Protein AF-A0A2E7I1Q5-F1 (afdb_monomer)

Secondary structure (DSSP, 8-state):
------EEEE-HHHHH-TTPPPSSSEEEE-TTS-EEEE--S-HHHHHHHHHHHT-TTS-PPEESSPPPP-S-------------

Foldseek 3Di:
DPDPWDKDKAAPVLVPDPPRDDPAFKWKQDPVRIIIHTHDPDLVSVQVVCCVPVNHPPIHIDTPDDDDDPDPPDPDDDPPPPDD

Solvent-accessible surface area (backbone atoms only — not comparable to full-atom values): 5579 Å² total; per-residue (Å²): 131,87,72,84,71,52,70,49,81,39,49,54,69,61,66,68,41,93,83,56,73,77,92,35,52,30,30,36,72,49,97,88,58,31,37,42,26,38,62,57,94,47,70,68,61,50,41,55,50,44,30,69,76,74,37,72,86,72,72,71,75,42,64,78,57,90,73,83,77,82,87,72,87,62,88,77,80,75,81,76,74,88,78,134

Radius of gyration: 18.51 Å; Cα contacts (8 Å, |Δi|>4): 94; chains: 1; bounding box: 61×32×33 Å

Structure (mmCIF, N/CA/C/O backbone):
data_AF-A0A2E7I1Q5-F1
#
_entry.id   AF-A0A2E7I1Q5-F1
#
loop_
_atom_site.group_PDB
_atom_site.id
_atom_site.type_symbol
_atom_site.label_atom_id
_atom_site.label_alt_id
_atom_site.label_comp_id
_atom_site.label_asym_id
_atom_site.label_entity_id
_atom_site.label_seq_id
_atom_site.pdbx_PDB_ins_code
_atom_site.Cartn_x
_atom_site.Cartn_y
_atom_site.Cartn_z
_atom_site.occupancy
_atom_site.B_iso_or_equiv
_atom_site.auth_seq_id
_atom_site.auth_comp_id
_atom_site.auth_asym_id
_atom_site.auth_atom_id
_atom_site.pdbx_PDB_model_num
ATOM 1 N N . MET A 1 1 ? -6.536 4.684 -21.576 1.00 37.12 1 MET A N 1
ATOM 2 C CA . MET A 1 1 ? -7.749 4.255 -20.850 1.00 37.12 1 MET A CA 1
ATOM 3 C C . MET A 1 1 ? -7.297 3.771 -19.478 1.00 37.12 1 MET A C 1
ATOM 5 O O . MET A 1 1 ? -6.534 2.814 -19.428 1.00 37.12 1 MET A O 1
ATOM 9 N N . MET A 1 2 ? -7.601 4.500 -18.395 1.00 48.84 2 MET A N 1
ATOM 10 C CA . MET A 1 2 ? -7.260 4.049 -17.037 1.00 48.84 2 MET A CA 1
ATOM 11 C C . MET A 1 2 ? -8.143 2.842 -16.737 1.00 48.84 2 MET A C 1
ATOM 13 O O . MET A 1 2 ? -9.342 2.992 -16.541 1.00 48.84 2 MET A O 1
ATOM 17 N N . SER A 1 3 ? -7.564 1.648 -16.798 1.00 55.66 3 SER A N 1
ATOM 18 C CA . SER A 1 3 ? -8.221 0.415 -16.379 1.00 55.66 3 SER A CA 1
ATOM 19 C C . SER A 1 3 ? -8.691 0.569 -14.934 1.00 55.66 3 SER A C 1
ATOM 21 O O . SER A 1 3 ? -7.890 0.964 -14.085 1.00 55.66 3 SER A O 1
ATOM 23 N N . GLU A 1 4 ? -9.971 0.292 -14.690 1.00 66.38 4 GLU A N 1
ATOM 24 C CA . GLU A 1 4 ? -10.614 0.367 -13.378 1.00 66.38 4 GLU A CA 1
ATOM 25 C C . GLU A 1 4 ? -9.777 -0.400 -12.354 1.00 66.38 4 GLU A C 1
ATOM 27 O O . GLU A 1 4 ? -9.604 -1.620 -12.430 1.00 66.38 4 GLU A O 1
ATOM 32 N N . VAL A 1 5 ? -9.169 0.344 -11.434 1.00 76.12 5 VAL A N 1
ATOM 33 C CA . VAL A 1 5 ? -8.319 -0.239 -10.407 1.00 76.12 5 VAL A CA 1
ATOM 34 C C . VAL A 1 5 ? -9.238 -0.852 -9.365 1.00 76.12 5 VAL A C 1
ATOM 36 O O . VAL A 1 5 ? -9.931 -0.138 -8.648 1.00 76.12 5 VAL A O 1
ATOM 39 N N . ARG A 1 6 ? -9.253 -2.184 -9.291 1.00 83.75 6 ARG A N 1
ATOM 40 C CA . ARG A 1 6 ? -9.989 -2.891 -8.242 1.00 83.75 6 ARG A CA 1
ATOM 41 C C . ARG A 1 6 ? -9.333 -2.598 -6.896 1.00 83.75 6 ARG A C 1
ATOM 43 O O . ARG A 1 6 ? -8.109 -2.712 -6.762 1.00 83.75 6 ARG A O 1
ATOM 50 N N . THR A 1 7 ? -10.142 -2.249 -5.906 1.00 86.56 7 THR A N 1
ATOM 51 C CA . THR 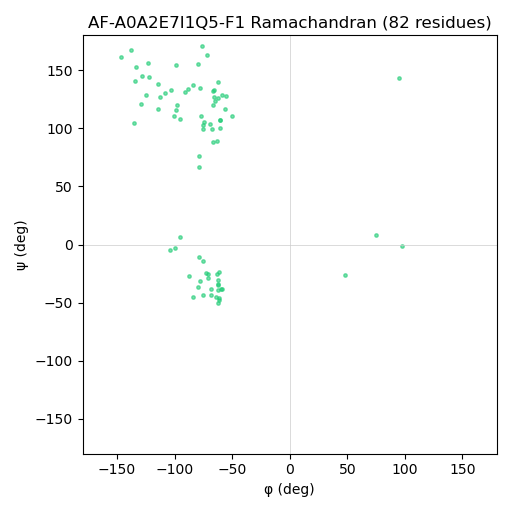A 1 7 ? -9.703 -2.049 -4.526 1.00 86.56 7 THR A CA 1
ATOM 52 C C . THR A 1 7 ? -10.472 -2.964 -3.591 1.00 86.56 7 THR A C 1
ATOM 54 O O . THR A 1 7 ? -11.640 -3.273 -3.813 1.00 86.56 7 THR A O 1
ATOM 57 N N . THR A 1 8 ? -9.785 -3.451 -2.567 1.00 88.88 8 THR A N 1
ATOM 58 C CA . THR A 1 8 ? -10.358 -4.309 -1.527 1.00 88.88 8 THR A CA 1
ATOM 59 C C . THR A 1 8 ? -9.990 -3.712 -0.182 1.00 88.88 8 THR A C 1
ATOM 61 O O . THR A 1 8 ? -8.804 -3.529 0.097 1.00 88.88 8 THR A O 1
ATOM 64 N N . VAL A 1 9 ? -10.995 -3.376 0.620 1.00 88.50 9 VAL A N 1
ATOM 65 C CA . VAL A 1 9 ? -10.805 -2.877 1.984 1.00 88.50 9 VAL A CA 1
ATOM 66 C C . VAL A 1 9 ? -10.822 -4.075 2.921 1.00 88.50 9 VAL A C 1
ATOM 68 O O . VAL A 1 9 ? -11.695 -4.928 2.802 1.00 88.50 9 VAL A O 1
ATOM 71 N N . VAL A 1 10 ? -9.828 -4.145 3.794 1.00 88.44 10 VAL A N 1
ATOM 72 C CA . VAL A 1 10 ? -9.651 -5.192 4.798 1.00 88.44 10 VAL A CA 1
ATOM 73 C C . VAL A 1 10 ? -9.551 -4.499 6.145 1.00 88.44 10 VAL A C 1
ATOM 75 O O . VAL A 1 10 ? -8.774 -3.553 6.303 1.00 88.44 10 VAL A O 1
ATOM 78 N N . THR A 1 11 ? -10.346 -4.941 7.107 1.00 88.12 11 THR A N 1
ATOM 79 C CA . THR A 1 11 ? -10.327 -4.390 8.464 1.00 88.12 11 THR A CA 1
ATOM 80 C C . THR A 1 11 ? -9.056 -4.802 9.210 1.00 88.12 11 THR A C 1
ATOM 82 O O . THR A 1 11 ? -8.340 -5.724 8.813 1.00 88.12 11 THR A O 1
ATOM 85 N N . PHE A 1 12 ? -8.737 -4.110 10.305 1.00 83.81 12 PHE A N 1
ATOM 86 C CA . PHE A 1 12 ? -7.581 -4.476 11.129 1.00 83.81 12 PHE A CA 1
ATOM 87 C C . PHE A 1 12 ? -7.681 -5.912 11.670 1.00 83.81 12 PHE A C 1
ATOM 89 O O . PHE A 1 12 ? -6.674 -6.615 11.703 1.00 83.81 12 PHE A O 1
ATOM 96 N N . GLU A 1 13 ? -8.883 -6.348 12.053 1.00 83.00 13 GLU A N 1
ATOM 97 C CA . GLU A 1 13 ? -9.128 -7.688 12.594 1.00 83.00 13 GLU A CA 1
ATOM 98 C C . GLU A 1 13 ? -8.799 -8.765 11.557 1.00 83.00 13 GLU A C 1
ATOM 100 O O . GLU A 1 13 ? -7.967 -9.631 11.818 1.00 83.00 13 GLU A O 1
ATOM 105 N N . GLU A 1 14 ? -9.328 -8.626 10.339 1.00 81.75 14 GLU A N 1
ATOM 106 C CA . GLU A 1 14 ? -9.055 -9.545 9.227 1.00 81.75 14 GLU A CA 1
ATOM 107 C C . GLU A 1 14 ? -7.574 -9.554 8.824 1.00 81.75 14 GLU A C 1
ATOM 109 O O . GLU A 1 14 ? -7.032 -10.590 8.449 1.00 81.75 14 GLU A O 1
ATOM 114 N N . PHE A 1 15 ? -6.889 -8.408 8.905 1.00 79.75 15 PHE A N 1
ATOM 115 C CA . PHE A 1 15 ? -5.451 -8.340 8.637 1.00 79.75 15 PHE A CA 1
ATOM 116 C C . PHE A 1 15 ? -4.613 -9.010 9.739 1.00 79.75 15 PHE A C 1
ATOM 118 O O . PHE A 1 15 ? -3.510 -9.486 9.469 1.00 79.75 15 PHE A O 1
ATOM 125 N N . SER A 1 16 ? -5.107 -9.021 10.980 1.00 82.06 16 SER A N 1
ATOM 126 C CA . SER A 1 16 ? -4.405 -9.592 12.134 1.00 82.06 16 SER A CA 1
ATOM 127 C C . SER A 1 16 ? -4.479 -11.121 12.212 1.00 82.06 16 SER A C 1
ATOM 129 O O . SER A 1 16 ? -3.726 -11.731 12.976 1.00 82.06 16 SER A O 1
ATOM 131 N N . ASP A 1 17 ? -5.330 -11.746 11.397 1.00 88.06 17 ASP A N 1
ATOM 132 C CA . ASP A 1 17 ? -5.460 -13.195 11.339 1.00 88.06 17 ASP A CA 1
ATOM 133 C C . ASP A 1 17 ? -4.192 -13.870 10.800 1.00 88.06 17 ASP A C 1
ATOM 135 O O . ASP A 1 17 ? -3.661 -13.542 9.740 1.00 88.06 17 ASP A O 1
ATOM 139 N N . TYR A 1 18 ? -3.739 -14.918 11.493 1.00 76.19 18 TYR A N 1
ATOM 140 C CA . TYR A 1 18 ? -2.547 -15.684 11.104 1.00 76.19 18 TYR A CA 1
ATOM 141 C C . TYR A 1 18 ? -2.661 -16.371 9.733 1.00 76.19 18 TYR A C 1
ATOM 143 O O . TYR A 1 18 ? -1.643 -16.683 9.117 1.00 76.19 18 TYR A O 1
ATOM 151 N N . GLN A 1 19 ? -3.884 -16.641 9.270 1.00 84.19 19 GLN A N 1
ATOM 152 C CA . GLN A 1 19 ? -4.163 -17.264 7.970 1.00 84.19 19 GLN A CA 1
ATOM 153 C C . GLN A 1 19 ? -4.462 -16.230 6.874 1.00 84.19 19 GLN A C 1
ATOM 155 O O . GLN A 1 19 ? -4.845 -16.602 5.764 1.00 84.19 19 GLN A O 1
ATOM 160 N N . PHE A 1 20 ? -4.307 -14.936 7.163 1.00 83.00 20 PHE A N 1
ATOM 161 C CA . PHE A 1 20 ? -4.621 -13.889 6.208 1.00 83.00 20 PHE A CA 1
ATOM 162 C C . PHE A 1 20 ? -3.663 -13.917 5.010 1.00 83.00 20 PHE A C 1
ATOM 164 O O . PHE A 1 20 ? -2.448 -13.736 5.132 1.00 83.00 20 PHE A O 1
ATOM 171 N N . VAL A 1 21 ? -4.229 -14.110 3.817 1.00 82.25 21 VAL A N 1
ATOM 172 C CA . VAL A 1 21 ? -3.497 -14.004 2.554 1.00 82.25 21 VAL A CA 1
ATOM 173 C C . VAL A 1 21 ? -3.771 -12.623 1.958 1.00 82.25 21 VAL A C 1
ATOM 175 O O . VAL A 1 21 ? -4.913 -12.340 1.590 1.00 82.25 21 VAL A O 1
ATOM 178 N N . PRO A 1 22 ? -2.753 -11.755 1.813 1.00 81.44 22 PRO A N 1
ATOM 179 C CA . PRO A 1 22 ? -2.966 -10.412 1.298 1.00 81.44 22 PRO A CA 1
ATOM 180 C C . PRO A 1 22 ? -3.499 -10.465 -0.144 1.00 81.44 22 PRO A C 1
ATOM 182 O O . PRO A 1 22 ? -2.852 -11.064 -1.011 1.00 81.44 22 PRO A O 1
ATOM 185 N N . PRO A 1 23 ? -4.634 -9.803 -0.442 1.00 83.94 23 PRO A N 1
ATOM 186 C CA . PRO A 1 23 ? -5.284 -9.893 -1.750 1.00 83.94 23 PRO A CA 1
ATOM 187 C C . PRO A 1 23 ? -4.488 -9.181 -2.849 1.00 83.94 23 PRO A C 1
ATOM 189 O O . PRO A 1 23 ? -4.590 -9.535 -4.022 1.00 83.94 23 PRO A O 1
ATOM 192 N N . ALA A 1 24 ? -3.671 -8.188 -2.482 1.00 86.75 24 ALA A N 1
ATOM 193 C CA . ALA A 1 24 ? -2.813 -7.462 -3.407 1.00 86.75 24 ALA A CA 1
ATOM 194 C C . ALA A 1 24 ? -1.411 -7.216 -2.836 1.00 86.75 24 ALA A C 1
ATOM 196 O O . ALA A 1 24 ? -1.123 -7.378 -1.649 1.00 86.75 24 ALA A O 1
ATOM 197 N N . THR A 1 25 ? -0.512 -6.797 -3.727 1.00 85.31 25 THR A N 1
ATOM 198 C CA . THR A 1 25 ? 0.878 -6.484 -3.369 1.00 85.31 25 THR A CA 1
ATOM 199 C C . THR A 1 25 ? 1.004 -5.120 -2.696 1.00 85.31 25 THR A C 1
ATOM 201 O O . THR A 1 25 ? 1.883 -4.944 -1.859 1.00 85.31 25 THR A O 1
ATOM 204 N N . PHE A 1 26 ? 0.146 -4.166 -3.059 1.00 88.12 26 PHE A N 1
ATOM 205 C CA . PHE A 1 26 ? 0.209 -2.788 -2.587 1.00 88.12 26 PHE A CA 1
ATOM 206 C C . PHE A 1 26 ? -1.005 -2.458 -1.731 1.00 88.12 26 PHE A C 1
ATOM 208 O O . PHE A 1 26 ? -2.126 -2.832 -2.080 1.00 88.12 26 PHE A O 1
ATOM 215 N N . PHE A 1 27 ? -0.774 -1.742 -0.636 1.00 89.38 27 PHE A N 1
ATOM 216 C CA . PHE A 1 27 ? -1.829 -1.303 0.266 1.00 89.38 27 PHE A CA 1
ATOM 217 C C . PHE A 1 27 ? -1.512 0.053 0.897 1.00 89.38 27 PHE A C 1
ATOM 219 O O . PHE A 1 27 ? -0.354 0.477 0.950 1.00 89.38 27 PHE A O 1
ATOM 226 N N . ILE A 1 28 ? -2.549 0.708 1.409 1.00 90.69 28 ILE A N 1
ATOM 227 C CA . ILE A 1 28 ? -2.445 1.848 2.323 1.00 90.69 28 ILE A CA 1
ATOM 228 C C . ILE A 1 28 ? -3.192 1.549 3.613 1.00 90.69 28 ILE A C 1
ATOM 230 O O . ILE A 1 28 ? -4.125 0.751 3.621 1.00 90.69 28 ILE A O 1
ATOM 234 N N . LYS A 1 29 ? -2.798 2.226 4.689 1.00 89.56 29 LYS A N 1
ATOM 235 C CA . LYS A 1 29 ? -3.590 2.296 5.913 1.00 89.56 29 LYS A CA 1
ATOM 236 C C . LYS A 1 29 ? -4.371 3.605 5.895 1.00 89.56 29 LYS A C 1
ATOM 238 O O . LYS A 1 29 ? -3.750 4.663 5.800 1.00 89.56 29 LYS A O 1
ATOM 243 N N . ASN A 1 30 ? -5.697 3.535 5.930 1.00 86.56 30 ASN A N 1
ATOM 244 C CA . ASN A 1 30 ? -6.545 4.725 5.976 1.00 86.56 30 ASN A CA 1
ATOM 245 C C . ASN A 1 30 ? -6.539 5.344 7.396 1.00 86.56 30 ASN A C 1
ATOM 247 O O . ASN A 1 30 ? -6.024 4.749 8.347 1.00 86.56 30 ASN A O 1
ATOM 251 N N . ALA A 1 31 ? -7.113 6.543 7.557 1.00 85.12 31 ALA A N 1
ATOM 252 C CA . ALA A 1 31 ? -7.220 7.191 8.871 1.00 85.12 31 ALA A CA 1
ATOM 253 C C . ALA A 1 31 ? -8.085 6.407 9.876 1.00 85.12 31 ALA A C 1
ATOM 255 O O . ALA A 1 31 ? -7.879 6.538 11.079 1.00 85.12 31 ALA A O 1
ATOM 256 N N . SER A 1 32 ? -9.017 5.585 9.388 1.00 84.06 32 SER A N 1
ATOM 257 C CA . SER A 1 32 ? -9.880 4.726 10.207 1.00 84.06 32 SER A CA 1
ATOM 258 C C . SER A 1 32 ? -9.154 3.500 10.771 1.00 84.06 32 SER A C 1
ATOM 260 O O . SER A 1 32 ? -9.651 2.867 11.695 1.00 84.06 32 SER A O 1
ATOM 262 N N . GLY A 1 33 ? -7.962 3.184 10.259 1.00 82.50 33 GLY A N 1
ATOM 263 C CA . GLY A 1 33 ? -7.176 2.024 10.663 1.00 82.50 33 GLY A CA 1
ATOM 264 C C . GLY A 1 33 ? -7.323 0.800 9.756 1.00 82.50 33 GLY A C 1
ATOM 265 O O . GLY A 1 33 ? -6.608 -0.175 9.984 1.00 82.50 33 GLY A O 1
ATOM 266 N N . ASP A 1 34 ? -8.155 0.865 8.716 1.00 88.00 34 ASP A N 1
ATOM 267 C CA . ASP A 1 34 ? -8.339 -0.200 7.729 1.00 88.00 34 ASP A CA 1
ATOM 268 C C . ASP A 1 34 ? -7.224 -0.212 6.681 1.00 88.00 34 ASP A C 1
ATOM 270 O O . ASP A 1 34 ? -6.599 0.806 6.354 1.00 88.00 34 ASP A O 1
ATOM 274 N N . TYR A 1 35 ? -7.024 -1.387 6.097 1.00 89.38 35 TYR A N 1
ATOM 275 C CA . TYR A 1 35 ? -6.054 -1.651 5.050 1.00 89.38 35 TYR A CA 1
ATOM 276 C C . TYR A 1 35 ? -6.748 -1.672 3.688 1.00 89.38 35 TYR A C 1
ATOM 278 O O . TYR A 1 35 ? -7.500 -2.586 3.359 1.00 89.38 35 TYR A O 1
ATOM 286 N N . VAL A 1 36 ? -6.469 -0.670 2.856 1.00 88.88 36 VAL A N 1
ATOM 287 C CA . VAL A 1 36 ? -6.996 -0.593 1.489 1.00 88.88 36 VAL A CA 1
ATOM 288 C C . VAL A 1 36 ? -5.960 -1.163 0.533 1.00 88.88 36 VAL A C 1
ATOM 290 O O . VAL A 1 36 ? -4.918 -0.556 0.281 1.00 88.88 36 VAL A O 1
ATOM 293 N N . PHE A 1 37 ? -6.248 -2.342 -0.004 1.00 89.94 37 PHE A N 1
ATOM 294 C CA . PHE A 1 37 ? -5.419 -3.031 -0.984 1.00 89.94 37 PHE A CA 1
ATOM 295 C C . PHE A 1 37 ? -5.788 -2.602 -2.402 1.00 89.94 37 PHE A C 1
ATOM 297 O O . PHE A 1 37 ? -6.959 -2.574 -2.781 1.00 89.94 37 PHE A O 1
ATOM 304 N N . ILE A 1 38 ? -4.766 -2.302 -3.201 1.00 88.81 38 ILE A N 1
ATOM 305 C CA . ILE A 1 38 ? -4.909 -1.784 -4.560 1.00 88.81 38 ILE A CA 1
ATOM 306 C C . ILE A 1 38 ? -4.359 -2.823 -5.535 1.00 88.81 38 ILE A C 1
ATOM 308 O O . ILE A 1 38 ? -3.158 -3.118 -5.545 1.00 88.81 38 ILE A O 1
ATOM 312 N N . HIS A 1 39 ? -5.227 -3.359 -6.395 1.00 87.12 39 HIS A N 1
ATOM 313 C CA . HIS A 1 39 ? -4.881 -4.395 -7.372 1.00 87.12 39 HIS A CA 1
ATOM 314 C C . HIS A 1 39 ? -4.170 -3.787 -8.579 1.00 87.12 39 HIS A C 1
ATOM 316 O O . HIS A 1 39 ? -4.735 -3.601 -9.654 1.00 87.12 39 HIS A O 1
ATOM 322 N N . THR A 1 40 ? -2.897 -3.449 -8.394 1.00 86.69 40 THR A N 1
ATOM 323 C CA . THR A 1 40 ? -2.035 -2.907 -9.448 1.00 86.69 40 THR A CA 1
ATOM 324 C C . THR A 1 40 ? -0.678 -3.593 -9.458 1.00 86.69 40 THR A C 1
ATOM 326 O O . THR A 1 40 ? -0.190 -4.096 -8.447 1.00 86.69 40 THR A O 1
ATOM 329 N N . ARG A 1 41 ? -0.050 -3.613 -10.637 1.00 81.56 41 ARG A N 1
ATOM 330 C CA . ARG A 1 41 ? 1.306 -4.148 -10.823 1.00 81.56 41 ARG A CA 1
ATOM 331 C C . ARG A 1 41 ? 2.393 -3.103 -10.574 1.00 81.56 41 ARG A C 1
ATOM 333 O O . ARG A 1 41 ? 3.514 -3.454 -10.223 1.00 81.56 41 ARG A O 1
ATOM 340 N N . GLU A 1 42 ? 2.076 -1.829 -10.774 1.00 84.44 42 GLU A N 1
ATOM 341 C CA . GLU A 1 42 ? 3.035 -0.728 -10.711 1.00 84.44 42 GLU A CA 1
ATOM 342 C C . GLU A 1 42 ? 2.744 0.183 -9.520 1.00 84.44 42 GLU A C 1
ATOM 344 O O . GLU A 1 42 ? 1.646 0.727 -9.399 1.00 84.44 42 GLU A O 1
ATOM 349 N N . ARG A 1 43 ? 3.767 0.425 -8.692 1.00 83.25 43 ARG A N 1
ATOM 350 C CA . ARG A 1 43 ? 3.666 1.302 -7.516 1.00 83.25 43 ARG A CA 1
ATOM 351 C C . ARG A 1 43 ? 3.265 2.735 -7.877 1.00 83.25 43 ARG A C 1
ATOM 353 O O . ARG A 1 43 ? 2.484 3.341 -7.157 1.00 83.25 43 ARG A O 1
ATOM 360 N N . ALA A 1 44 ? 3.768 3.264 -8.995 1.00 86.12 44 ALA A N 1
ATOM 361 C CA . ALA A 1 44 ? 3.459 4.626 -9.435 1.00 86.12 44 ALA A CA 1
ATOM 362 C C . ALA A 1 44 ? 1.961 4.815 -9.727 1.00 86.12 44 ALA A C 1
ATOM 364 O O . ALA A 1 44 ? 1.381 5.831 -9.356 1.00 86.12 44 ALA A O 1
ATOM 365 N N . LYS A 1 45 ? 1.315 3.806 -10.328 1.00 86.81 45 LYS A N 1
ATOM 366 C CA . LYS A 1 45 ? -0.131 3.820 -10.591 1.00 86.81 45 LYS A CA 1
ATOM 367 C C . LYS A 1 45 ? -0.945 3.730 -9.301 1.00 86.81 45 LYS A C 1
ATOM 369 O O . LYS A 1 45 ? -1.956 4.412 -9.191 1.00 86.81 45 LYS A O 1
ATOM 374 N N . ALA A 1 46 ? -0.489 2.934 -8.330 1.00 85.19 46 ALA A N 1
ATOM 375 C CA . ALA A 1 46 ? -1.117 2.873 -7.011 1.00 85.19 46 ALA A CA 1
ATOM 376 C C . ALA A 1 46 ? -1.063 4.235 -6.305 1.00 85.19 46 ALA A C 1
ATOM 378 O O . ALA A 1 46 ? -2.088 4.716 -5.835 1.00 85.19 46 ALA A O 1
ATOM 379 N N . GLN A 1 47 ? 0.108 4.880 -6.300 1.00 86.06 47 GLN A N 1
ATOM 380 C CA . GLN A 1 47 ? 0.301 6.191 -5.676 1.00 86.06 47 GLN A CA 1
ATOM 381 C C . GLN A 1 47 ? -0.585 7.257 -6.338 1.00 86.06 47 GLN A C 1
ATOM 383 O O . GLN A 1 47 ? -1.310 7.954 -5.641 1.00 86.06 47 GLN A O 1
ATOM 388 N N . ALA A 1 48 ? -0.628 7.299 -7.675 1.00 87.19 48 ALA A N 1
ATOM 389 C CA . ALA A 1 48 ? -1.480 8.236 -8.408 1.00 87.19 48 ALA A CA 1
ATOM 390 C C . ALA A 1 48 ? -2.983 8.034 -8.138 1.00 87.19 48 ALA A C 1
ATOM 392 O O . ALA A 1 48 ? -3.741 9.002 -8.126 1.00 87.19 48 ALA A O 1
ATOM 393 N N . TRP A 1 49 ? -3.428 6.790 -7.921 1.00 87.06 49 TRP A N 1
ATOM 394 C CA . TRP A 1 49 ? -4.815 6.507 -7.541 1.00 87.06 49 TRP A CA 1
ATOM 395 C C . TRP A 1 49 ? -5.123 7.025 -6.130 1.00 87.06 49 TRP A C 1
ATOM 397 O O . TRP A 1 49 ? -6.134 7.688 -5.928 1.00 87.06 49 TRP A O 1
ATOM 407 N N . ILE A 1 50 ? -4.217 6.806 -5.175 1.00 86.25 50 ILE A N 1
ATOM 408 C CA . ILE A 1 50 ? -4.367 7.293 -3.795 1.00 86.25 50 ILE A CA 1
ATOM 409 C C . ILE A 1 50 ? -4.369 8.815 -3.742 1.00 86.25 50 ILE A C 1
ATOM 411 O O . ILE A 1 50 ? -5.215 9.396 -3.071 1.00 86.25 50 ILE A O 1
ATOM 415 N N . ASP A 1 51 ? -3.452 9.459 -4.463 1.00 86.75 51 ASP A N 1
ATOM 416 C CA . ASP A 1 51 ? -3.362 10.916 -4.509 1.00 86.75 51 ASP A CA 1
ATOM 417 C C . ASP A 1 51 ? -4.641 11.538 -5.096 1.00 86.75 51 ASP A C 1
ATOM 419 O O . ASP A 1 51 ? -5.031 12.638 -4.703 1.00 86.75 51 ASP A O 1
ATOM 423 N N . LYS A 1 52 ? -5.321 10.821 -6.002 1.00 86.62 52 LYS A N 1
ATOM 424 C CA . LYS A 1 52 ? -6.608 11.231 -6.573 1.00 86.62 52 LYS A CA 1
ATOM 425 C C . LYS A 1 52 ? -7.777 11.053 -5.597 1.00 86.62 52 LYS A C 1
ATOM 427 O O . LYS A 1 52 ? -8.622 11.936 -5.526 1.00 86.62 52 LYS A O 1
ATOM 432 N N . GLU A 1 53 ? -7.836 9.933 -4.880 1.00 84.75 53 GLU A N 1
ATOM 433 C CA . GLU A 1 53 ? -8.971 9.583 -4.006 1.00 84.75 53 GLU A CA 1
ATOM 434 C C . GLU A 1 53 ? -8.878 10.217 -2.612 1.00 84.75 53 GLU A C 1
ATOM 436 O O . GLU A 1 53 ? -9.844 10.774 -2.101 1.00 84.75 53 GLU A O 1
ATOM 441 N N . TYR A 1 54 ? -7.701 10.156 -1.991 1.00 82.44 54 TYR A N 1
ATOM 442 C CA . TYR A 1 54 ? -7.471 10.594 -0.611 1.00 82.44 54 TYR A CA 1
ATOM 443 C C . TYR A 1 54 ? -6.745 11.942 -0.510 1.00 82.44 54 TYR A C 1
ATOM 445 O O . TYR A 1 54 ? -6.570 12.477 0.589 1.00 82.44 54 TYR A O 1
ATOM 453 N N . GLY A 1 55 ? -6.325 12.496 -1.647 1.00 83.06 55 GLY A N 1
ATOM 454 C CA . GLY A 1 55 ? -5.565 13.733 -1.738 1.00 83.06 55 GLY A CA 1
ATOM 455 C C . GLY A 1 55 ? -4.056 13.499 -1.804 1.00 83.06 55 GLY A C 1
ATOM 456 O O . GLY A 1 55 ? -3.499 12.614 -1.148 1.00 83.06 55 GLY A O 1
ATOM 457 N N . ALA A 1 56 ? -3.392 14.335 -2.600 1.00 83.75 56 ALA A N 1
ATOM 458 C CA . ALA A 1 56 ? -1.969 14.216 -2.884 1.00 83.75 56 ALA A CA 1
ATOM 459 C C . ALA A 1 56 ? -1.110 14.283 -1.611 1.00 83.75 56 ALA A C 1
ATOM 461 O O . ALA A 1 56 ? -1.236 15.208 -0.806 1.00 83.75 56 ALA A O 1
ATOM 462 N N . GLY A 1 57 ? -0.221 13.300 -1.440 1.00 79.44 57 GLY A N 1
ATOM 463 C CA . GLY A 1 57 ? 0.784 13.289 -0.370 1.00 79.44 57 GLY A CA 1
ATOM 464 C C . GLY A 1 57 ? 0.260 12.961 1.032 1.00 79.44 57 GLY A C 1
ATOM 465 O O . GLY A 1 57 ? 1.011 13.072 1.998 1.00 79.44 57 GLY A O 1
ATOM 466 N N . ARG A 1 58 ? -1.008 12.551 1.171 1.00 81.06 58 ARG A N 1
ATOM 467 C CA . ARG A 1 58 ? -1.592 12.162 2.469 1.00 81.06 58 ARG A CA 1
ATOM 468 C C . ARG A 1 58 ? -1.202 10.751 2.898 1.00 81.06 58 ARG A C 1
ATOM 470 O O . ARG A 1 58 ? -0.998 10.512 4.084 1.00 81.06 58 ARG A O 1
ATOM 477 N N . TYR A 1 59 ? -1.093 9.833 1.942 1.00 85.38 59 TYR A N 1
ATOM 478 C CA . TYR A 1 59 ? -0.821 8.424 2.208 1.00 85.38 59 TYR A CA 1
ATOM 479 C C . TYR A 1 59 ? 0.260 7.887 1.275 1.00 85.38 59 TYR A C 1
ATOM 481 O O . TYR A 1 59 ? 0.291 8.177 0.078 1.00 85.38 59 TYR A O 1
ATOM 489 N N . THR A 1 60 ? 1.136 7.055 1.830 1.00 84.38 60 THR A N 1
ATOM 490 C CA . THR A 1 60 ? 2.218 6.401 1.090 1.00 84.38 60 THR A CA 1
ATOM 491 C C . THR A 1 60 ? 1.854 4.947 0.826 1.00 84.38 60 THR A C 1
ATOM 493 O O . THR A 1 60 ? 1.456 4.231 1.744 1.00 84.38 60 THR A O 1
ATOM 496 N N . VAL A 1 61 ? 2.033 4.485 -0.416 1.00 87.06 61 VAL A N 1
ATOM 497 C CA . VAL A 1 61 ? 1.8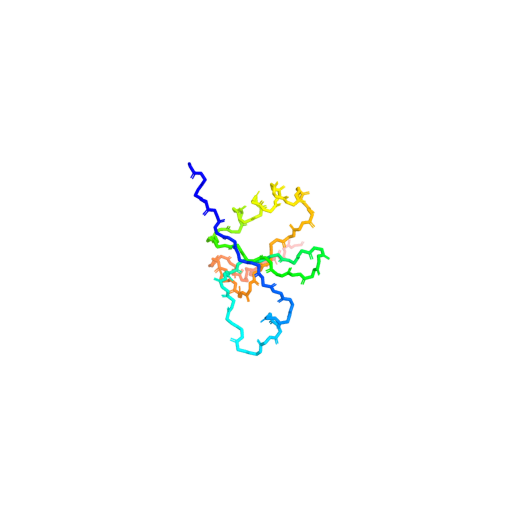57 3.066 -0.762 1.00 87.06 61 VAL A CA 1
ATOM 498 C C . VAL A 1 61 ? 2.900 2.208 -0.048 1.00 87.06 61 VAL A C 1
ATOM 500 O O . VAL A 1 61 ? 4.104 2.373 -0.285 1.00 87.06 61 VAL A O 1
ATOM 503 N N . ASN A 1 62 ? 2.428 1.229 0.723 1.00 87.69 62 ASN A N 1
ATOM 504 C CA . ASN A 1 62 ? 3.226 0.152 1.299 1.00 87.69 62 ASN A CA 1
ATOM 505 C C . ASN A 1 62 ? 3.110 -1.128 0.460 1.00 87.69 62 ASN A C 1
ATOM 507 O O . ASN A 1 62 ? 2.129 -1.336 -0.257 1.00 87.69 62 ASN A O 1
ATOM 511 N N . ALA A 1 63 ? 4.131 -1.985 0.529 1.00 86.44 63 ALA A N 1
ATOM 512 C CA . ALA A 1 63 ? 4.140 -3.288 -0.133 1.00 86.44 63 ALA A CA 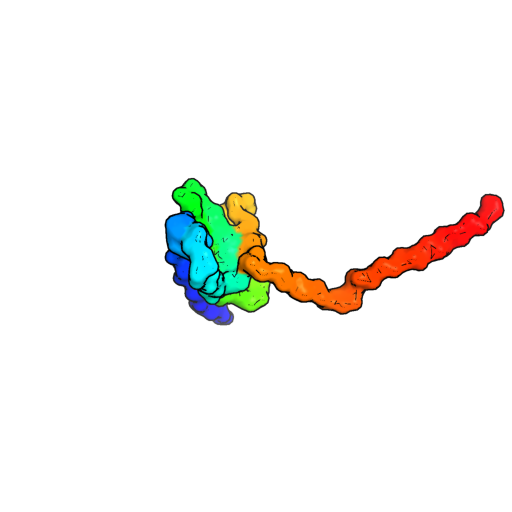1
ATOM 513 C C . ALA A 1 63 ? 3.997 -4.407 0.908 1.00 86.44 63 ALA A C 1
ATOM 515 O O . ALA A 1 63 ? 4.741 -4.423 1.884 1.00 86.44 63 ALA A O 1
ATOM 516 N N . SER A 1 64 ? 3.073 -5.348 0.694 1.00 82.94 64 SER A N 1
ATOM 517 C CA . SER A 1 64 ? 2.840 -6.482 1.611 1.00 82.94 64 SER A CA 1
ATOM 518 C C . SER A 1 64 ? 3.948 -7.531 1.557 1.00 82.94 64 SER A C 1
ATOM 520 O O . SER A 1 64 ? 4.180 -8.246 2.524 1.00 82.94 64 SER A O 1
ATOM 522 N N . LYS A 1 65 ? 4.662 -7.607 0.431 1.00 78.69 65 LYS A N 1
ATOM 523 C CA . LYS A 1 65 ? 5.776 -8.533 0.216 1.00 78.69 65 LYS A CA 1
ATOM 524 C C . LYS A 1 65 ? 7.010 -7.801 -0.287 1.00 78.69 65 LYS A C 1
ATOM 526 O O . LYS A 1 65 ? 6.903 -6.877 -1.102 1.00 78.69 65 LYS A O 1
ATOM 531 N N . MET A 1 66 ? 8.180 -8.274 0.143 1.00 77.75 66 MET A N 1
ATOM 532 C CA . MET A 1 66 ? 9.471 -7.760 -0.308 1.00 77.75 66 MET A CA 1
ATOM 533 C C . MET A 1 66 ? 9.566 -7.856 -1.836 1.00 77.75 66 MET A C 1
ATOM 535 O O . MET A 1 66 ? 9.499 -8.941 -2.416 1.00 77.75 66 MET A O 1
ATOM 539 N N . GLN A 1 67 ? 9.682 -6.708 -2.501 1.00 75.88 67 GLN A N 1
ATOM 540 C CA . GLN A 1 67 ? 9.867 -6.657 -3.948 1.00 75.88 67 GLN A CA 1
ATOM 541 C C . GLN A 1 67 ? 11.326 -6.971 -4.280 1.00 75.88 67 GLN A C 1
ATOM 543 O O . GLN A 1 67 ? 12.239 -6.425 -3.660 1.00 75.88 67 GLN A O 1
ATOM 548 N N . LYS A 1 68 ? 11.559 -7.829 -5.280 1.00 74.38 68 LYS A N 1
ATOM 549 C CA . LYS A 1 68 ? 12.912 -8.054 -5.798 1.00 74.38 68 LYS A CA 1
ATOM 550 C C . LYS A 1 68 ? 13.415 -6.771 -6.458 1.00 74.38 68 LYS A C 1
ATOM 552 O O . LYS A 1 68 ? 12.757 -6.219 -7.340 1.00 74.38 68 LYS A O 1
ATOM 557 N N . SER A 1 69 ? 14.595 -6.327 -6.044 1.00 68.00 69 SER A N 1
ATOM 558 C CA . SER A 1 69 ? 15.346 -5.284 -6.739 1.00 68.00 69 SER A CA 1
ATOM 559 C C . SER A 1 69 ? 15.707 -5.753 -8.157 1.00 68.00 69 SER A C 1
ATOM 561 O O . SER A 1 69 ? 16.066 -6.917 -8.360 1.00 68.00 69 SER A O 1
ATOM 563 N N . LYS A 1 70 ? 15.619 -4.860 -9.150 1.00 69.38 70 LYS A N 1
ATOM 564 C CA . LYS A 1 70 ? 16.189 -5.115 -10.478 1.00 69.38 70 LYS A CA 1
ATOM 565 C C . LYS A 1 70 ? 17.708 -4.942 -10.393 1.00 69.38 70 LYS A C 1
ATOM 567 O O . LYS A 1 70 ? 18.166 -3.812 -10.414 1.00 69.38 70 LYS A O 1
ATOM 572 N N . GLY A 1 71 ? 18.429 -6.060 -10.277 1.00 63.31 71 GLY A N 1
ATOM 573 C CA . GLY A 1 71 ? 19.783 -6.382 -10.783 1.00 63.31 71 GLY A CA 1
ATOM 574 C C . GLY A 1 71 ? 20.994 -5.447 -10.606 1.00 63.31 71 GLY A C 1
ATOM 575 O O . GLY A 1 71 ? 22.107 -5.954 -10.591 1.00 63.31 71 GLY A O 1
ATOM 576 N N . ASP A 1 72 ? 20.835 -4.133 -10.464 1.00 63.50 72 ASP A N 1
ATOM 577 C CA . ASP A 1 72 ? 21.933 -3.159 -10.564 1.00 63.50 72 ASP A CA 1
ATOM 578 C C . ASP A 1 72 ? 22.484 -2.678 -9.216 1.00 63.50 72 ASP A C 1
ATOM 580 O O . ASP A 1 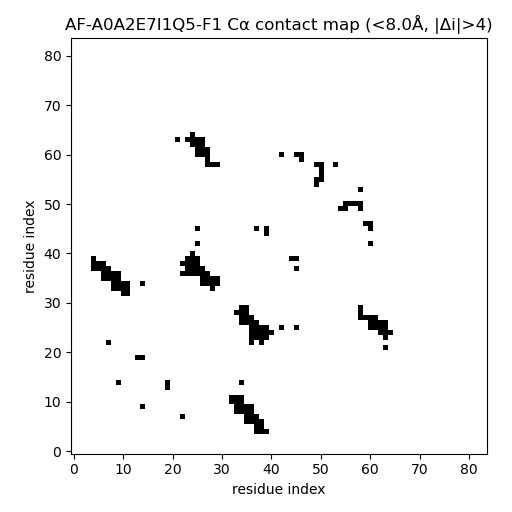72 ? 23.472 -1.942 -9.167 1.00 63.50 72 ASP A O 1
ATOM 584 N N . LEU A 1 73 ? 21.894 -3.117 -8.101 1.00 62.91 73 LEU A N 1
ATOM 585 C CA . LEU A 1 73 ? 22.420 -2.869 -6.756 1.00 62.91 73 LEU A CA 1
ATOM 586 C C . LEU A 1 73 ? 23.568 -3.840 -6.457 1.00 62.91 73 LEU A C 1
ATOM 588 O O . LEU A 1 73 ? 23.464 -4.732 -5.619 1.00 62.91 73 LEU A O 1
ATOM 592 N N . THR A 1 74 ? 24.668 -3.676 -7.185 1.00 67.81 74 THR A N 1
ATOM 593 C CA . THR A 1 74 ? 25.951 -4.283 -6.839 1.00 67.81 74 THR A CA 1
ATOM 594 C C . THR A 1 74 ? 26.660 -3.388 -5.825 1.00 67.81 74 THR A C 1
ATOM 596 O O . THR A 1 74 ? 26.663 -2.162 -5.956 1.00 67.81 74 THR A O 1
ATOM 599 N N . CYS A 1 75 ? 27.268 -3.985 -4.799 1.00 64.56 75 CYS A N 1
ATOM 600 C CA . CYS A 1 75 ? 28.203 -3.292 -3.919 1.00 64.56 75 CYS A CA 1
ATOM 601 C C . CYS A 1 75 ? 29.408 -2.861 -4.769 1.00 64.56 75 CYS A C 1
ATOM 603 O O . CYS A 1 75 ? 30.352 -3.630 -4.947 1.00 64.56 75 CYS A O 1
ATOM 605 N N . ARG A 1 76 ? 29.368 -1.668 -5.371 1.00 65.75 76 ARG A N 1
ATOM 606 C CA . ARG A 1 76 ? 30.505 -1.163 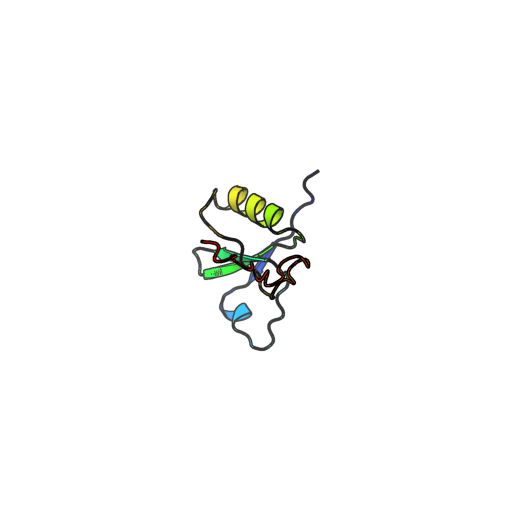-6.141 1.00 65.75 76 ARG A CA 1
ATOM 607 C C . ARG A 1 76 ? 31.579 -0.702 -5.162 1.00 65.75 76 ARG A C 1
ATOM 609 O O . ARG A 1 76 ? 31.463 0.364 -4.568 1.00 65.75 76 ARG A O 1
ATOM 616 N N . GLY A 1 77 ? 32.621 -1.511 -4.991 1.00 66.25 77 GLY A N 1
ATOM 617 C CA . GLY A 1 77 ? 33.850 -1.068 -4.345 1.00 66.25 77 GLY A CA 1
ATOM 618 C C . GLY A 1 77 ? 34.534 -0.038 -5.237 1.00 66.25 77 GLY A C 1
ATOM 619 O O . GLY A 1 77 ? 35.189 -0.396 -6.213 1.00 66.25 77 GLY A O 1
ATOM 620 N N . THR A 1 78 ? 34.369 1.248 -4.946 1.00 67.06 78 THR A N 1
ATOM 621 C CA . THR A 1 78 ? 35.180 2.290 -5.575 1.00 67.06 78 THR A CA 1
ATOM 622 C C . THR A 1 78 ? 36.562 2.231 -4.937 1.00 67.06 78 THR A C 1
ATOM 624 O O . THR A 1 78 ? 36.737 2.633 -3.791 1.00 67.06 78 THR A O 1
ATOM 627 N N . ALA A 1 79 ? 37.556 1.707 -5.659 1.00 66.12 79 ALA A N 1
ATOM 628 C CA . ALA A 1 79 ? 38.950 1.845 -5.260 1.00 66.12 79 ALA A CA 1
ATOM 629 C C . ALA A 1 79 ? 39.329 3.327 -5.375 1.00 66.12 79 ALA A C 1
ATOM 631 O O . ALA A 1 79 ? 39.772 3.789 -6.428 1.00 66.12 79 ALA A O 1
ATOM 632 N N . THR A 1 80 ? 39.110 4.099 -4.310 1.00 65.56 80 THR A N 1
ATOM 633 C CA . THR A 1 80 ? 39.668 5.442 -4.178 1.00 65.56 80 THR A CA 1
ATOM 634 C C . THR A 1 80 ? 41.179 5.268 -4.210 1.00 65.56 80 THR A C 1
ATOM 636 O O . THR A 1 80 ? 41.794 4.825 -3.242 1.00 65.56 80 THR A O 1
ATOM 639 N N . ARG A 1 81 ? 41.796 5.531 -5.366 1.00 65.25 81 ARG A N 1
ATOM 640 C CA . ARG A 1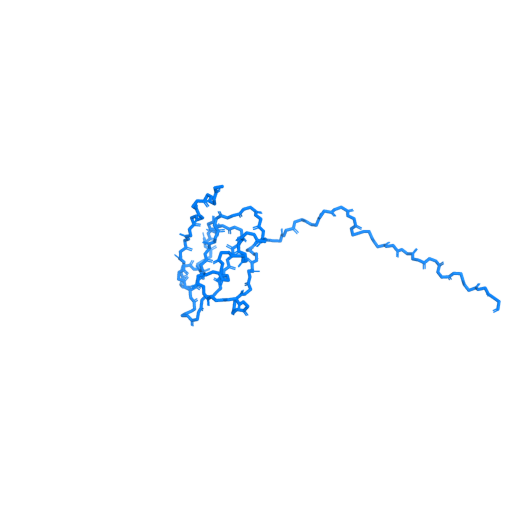 81 ? 43.251 5.597 -5.464 1.00 65.25 81 ARG A CA 1
ATOM 641 C C . ARG A 1 81 ? 43.702 6.711 -4.524 1.00 65.25 81 ARG A C 1
ATOM 643 O O . ARG A 1 81 ? 43.519 7.880 -4.844 1.00 65.25 81 ARG A O 1
ATOM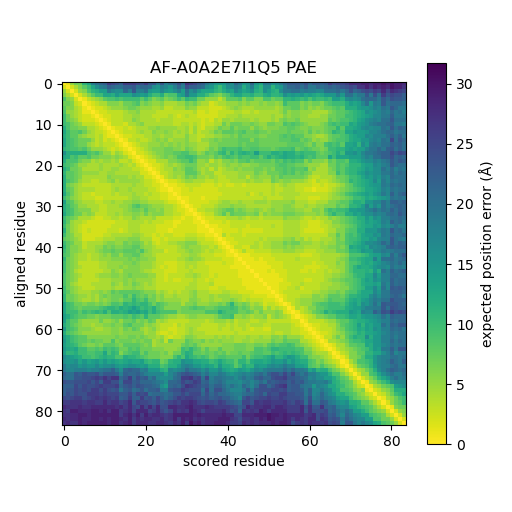 650 N N . SER A 1 82 ? 44.304 6.349 -3.393 1.00 59.25 82 SER A N 1
ATOM 651 C CA . SER A 1 82 ? 45.223 7.253 -2.709 1.00 59.25 82 SER A CA 1
ATOM 652 C C . SER A 1 82 ? 46.350 7.530 -3.697 1.00 59.25 82 SER A C 1
ATOM 654 O O . SER A 1 82 ? 47.120 6.628 -4.038 1.00 59.25 82 SER A O 1
ATOM 656 N N . ARG A 1 83 ? 46.382 8.734 -4.272 1.00 58.16 83 ARG A N 1
ATOM 657 C CA .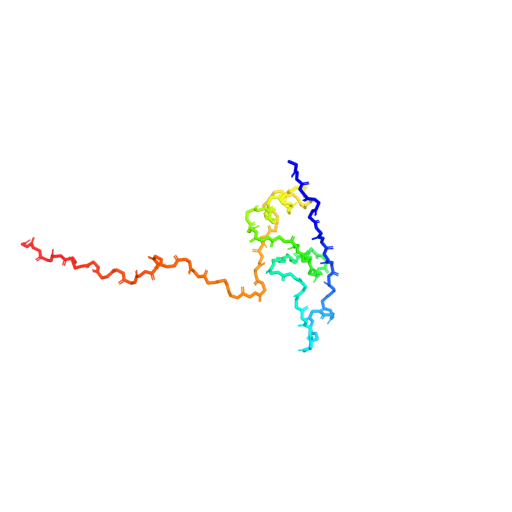 ARG A 1 83 ? 47.504 9.150 -5.105 1.00 58.16 83 ARG A CA 1
ATOM 658 C C . ARG A 1 83 ? 47.929 10.573 -4.763 1.00 58.16 83 ARG A C 1
ATOM 660 O O . ARG A 1 83 ? 47.352 11.524 -5.277 1.00 58.16 83 ARG A O 1
ATOM 667 N N . ARG A 1 84 ? 49.056 10.577 -4.048 1.00 51.94 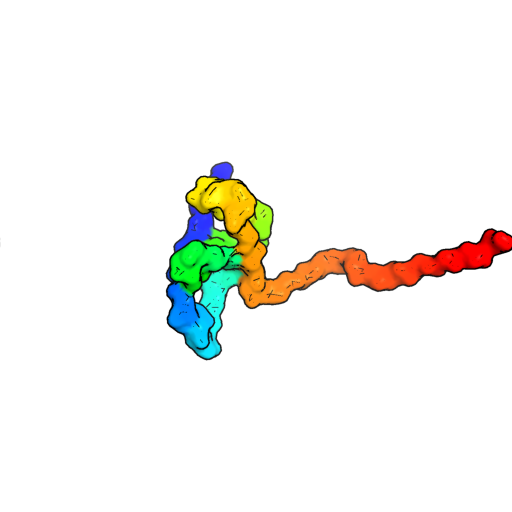84 ARG A N 1
ATOM 668 C CA . ARG A 1 84 ? 50.100 11.595 -3.895 1.00 51.94 84 ARG A CA 1
ATOM 669 C C . ARG A 1 84 ? 49.924 12.616 -2.784 1.00 51.94 84 ARG A C 1
ATOM 671 O O . ARG A 1 84 ? 48.887 13.301 -2.761 1.00 51.94 84 ARG A O 1
#

Sequence (84 aa):
MMSEVRTTVVTFEEFSDYQFVPPATFFIKNASGDYVFIHTRERAKAQAWIDKEYGAGRYTVNASKMQKSKGDLTCRGTATRSRR

pLDDT: mean 79.19, std 11.0, range [37.12, 90.69]

Nearest PDB structures (foldseek):
  2w25-assembly1_B  TM=3.297E-01  e=9.516E+00  Mycobacterium tuberculosis H37Rv
  8om4-assembly1_J  TM=2.578E-01  e=4.134E+00  Saccharomyces cerevisiae

Mean predicted aligned error: 9.89 Å